Protein AF-0000000075917212 (afdb_homodimer)

InterPro domains:
  IPR011705 BTB/Kelch-associated [PF07707] (11-58)

Radius of gyration: 14.95 Å; Cα contacts (8 Å, |Δi|>4): 167; chains: 2; bounding box: 25×57×33 Å

Sequence (136 aa):
MHGVLVENVAMLYAAAIKFEAKDLEEFCFRFAMNHLTAVVQTDAFHKLEESAVKSFITKAAVYGAFKYMHGVLVENVAMLYAAAIKFEAKDLEEFCFRFAMNHLTAVVQTDAFHKLEESAVKSFITKAAVYGAFKY

Secondary structure (DSSP, 8-state):
-----TTTHHHHHHHHHHTT-HHHHHHHHHHHHHTHHHHTTSHHHHHS-HHHHHHHHHHHHHTT-B--/-----TTTHHHHHHHHHHTT-HHHHHHHHHHHHHTHHHHTTSHHHHHS-HHHHHHHHHHHHHTT-B--

Structure (mmCIF, N/CA/C/O backbone):
dat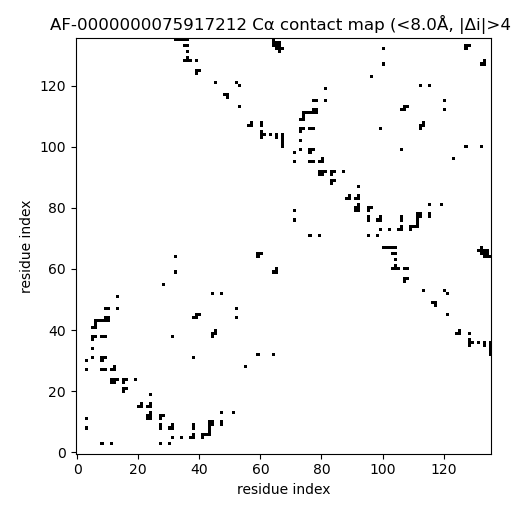a_AF-0000000075917212-model_v1
#
loop_
_entity.id
_entity.type
_entity.pdbx_description
1 polymer 'BACK domain-containing protein'
#
loop_
_atom_site.group_PDB
_atom_site.id
_atom_site.type_symbol
_atom_site.label_atom_id
_atom_site.label_alt_id
_atom_site.label_comp_id
_atom_site.label_asym_id
_atom_site.label_entity_id
_atom_site.label_seq_id
_atom_site.pdbx_PDB_ins_code
_atom_site.Cartn_x
_atom_site.Cartn_y
_atom_site.Cartn_z
_atom_site.occupancy
_atom_site.B_iso_or_equiv
_atom_site.auth_seq_id
_atom_site.auth_comp_id
_atom_site.auth_asym_id
_atom_site.auth_atom_id
_atom_site.pdbx_PDB_model_num
ATOM 1 N N . MET A 1 1 ? 2.199 -29.297 -3.668 1 43.81 1 MET A N 1
ATOM 2 C CA . MET A 1 1 ? 1.724 -28.375 -4.691 1 43.81 1 MET A CA 1
ATOM 3 C C . MET A 1 1 ? 1.429 -27 -4.094 1 43.81 1 MET A C 1
ATOM 5 O O . MET A 1 1 ? 0.483 -26.844 -3.316 1 43.81 1 MET A O 1
ATOM 9 N N . HIS A 1 2 ? 2.406 -26.359 -3.385 1 65.06 2 HIS A N 1
ATOM 10 C CA . HIS A 1 2 ? 2.141 -25.344 -2.369 1 65.06 2 HIS A CA 1
ATOM 11 C C . HIS A 1 2 ? 1.408 -24.141 -2.965 1 65.06 2 HIS A C 1
ATOM 13 O O . HIS A 1 2 ? 1.982 -23.391 -3.75 1 65.06 2 HIS A O 1
ATOM 19 N N . GLY A 1 3 ? 0.053 -24.281 -3.178 1 89.31 3 GLY A N 1
ATOM 20 C CA . GLY A 1 3 ? -0.858 -23.344 -3.818 1 89.31 3 GLY A CA 1
ATOM 21 C C . GLY A 1 3 ? -0.724 -21.922 -3.295 1 89.31 3 GLY A C 1
ATOM 22 O O . GLY A 1 3 ? 0.097 -21.656 -2.416 1 89.31 3 GLY A O 1
ATOM 23 N N . VAL A 1 4 ? -1.177 -21.062 -4.062 1 95.31 4 VAL A N 1
ATOM 24 C CA . VAL A 1 4 ? -1.228 -19.656 -3.701 1 95.31 4 VAL A CA 1
ATOM 25 C C . VAL A 1 4 ? -2.162 -19.453 -2.51 1 95.31 4 VAL A C 1
ATOM 27 O O . VAL A 1 4 ? -3.307 -19.922 -2.527 1 95.31 4 VAL A O 1
ATOM 30 N N . LEU A 1 5 ? -1.63 -18.953 -1.362 1 97.12 5 LEU A N 1
ATOM 31 C CA . LEU A 1 5 ? -2.375 -18.625 -0.149 1 97.12 5 LEU A CA 1
ATOM 32 C C . LEU A 1 5 ? -2.072 -17.203 0.319 1 97.12 5 LEU A C 1
ATOM 34 O O . LEU A 1 5 ? -1.09 -16.609 -0.117 1 97.12 5 LEU A O 1
ATOM 38 N N . VAL A 1 6 ? -2.93 -16.734 1.212 1 97.69 6 VAL A N 1
ATOM 39 C CA . VAL A 1 6 ? -2.791 -15.398 1.767 1 97.69 6 VAL A CA 1
ATOM 40 C C . VAL A 1 6 ? -1.384 -15.211 2.332 1 97.69 6 VAL A C 1
ATOM 42 O O . VAL A 1 6 ? -0.748 -14.18 2.113 1 97.69 6 VAL A O 1
ATOM 45 N N . GLU A 1 7 ? -0.797 -16.234 2.961 1 97.62 7 GLU A N 1
ATOM 46 C CA . GLU A 1 7 ? 0.453 -16.125 3.705 1 97.62 7 GLU A CA 1
ATOM 47 C C . GLU A 1 7 ? 1.656 -16.125 2.768 1 97.62 7 GLU A C 1
ATOM 49 O O . GLU A 1 7 ? 2.734 -15.648 3.135 1 97.62 7 GLU A O 1
ATOM 54 N N . ASN A 1 8 ? 1.478 -16.672 1.549 1 97.75 8 ASN A N 1
ATOM 55 C CA . ASN A 1 8 ? 2.674 -16.781 0.719 1 97.75 8 ASN A CA 1
ATOM 56 C C . ASN A 1 8 ? 2.52 -16.016 -0.59 1 97.75 8 ASN A C 1
ATOM 58 O O . ASN A 1 8 ? 3.48 -15.859 -1.347 1 97.75 8 ASN A O 1
ATOM 62 N N . VAL A 1 9 ? 1.408 -15.414 -0.859 1 98.44 9 VAL A N 1
ATOM 63 C CA . VAL A 1 9 ? 1.128 -14.828 -2.166 1 98.44 9 VAL A CA 1
ATOM 64 C C . VAL A 1 9 ? 2.068 -13.648 -2.418 1 98.44 9 VAL A C 1
ATOM 66 O O . VAL A 1 9 ? 2.5 -13.422 -3.551 1 98.44 9 VAL A O 1
ATOM 69 N N . ALA A 1 10 ? 2.416 -12.867 -1.417 1 97.81 10 ALA A N 1
ATOM 70 C CA . ALA A 1 10 ? 3.32 -11.734 -1.604 1 97.81 10 ALA A CA 1
ATOM 71 C C . ALA A 1 10 ? 4.695 -12.203 -2.074 1 97.81 10 ALA A C 1
ATOM 73 O O . ALA A 1 10 ? 5.309 -11.578 -2.938 1 97.81 10 ALA A O 1
ATOM 74 N N . MET A 1 11 ? 5.156 -13.328 -1.439 1 97.19 11 MET A N 1
ATOM 75 C CA . MET A 1 11 ? 6.441 -13.891 -1.853 1 97.19 11 MET A CA 1
ATOM 76 C C . MET A 1 11 ? 6.379 -14.383 -3.295 1 97.19 11 MET A C 1
ATOM 78 O O . MET A 1 11 ? 7.309 -14.164 -4.07 1 97.19 11 MET A O 1
ATOM 82 N N . LEU A 1 12 ? 5.348 -15.023 -3.635 1 97.88 12 LEU A N 1
ATOM 83 C CA . LEU A 1 12 ? 5.18 -15.523 -4.996 1 97.88 12 LEU A CA 1
ATOM 84 C C . LEU A 1 12 ? 5.078 -14.367 -5.988 1 97.88 12 LEU A C 1
ATOM 86 O O . LEU A 1 12 ? 5.629 -14.445 -7.09 1 97.88 12 LEU A O 1
ATOM 90 N N . TYR A 1 13 ? 4.422 -13.312 -5.629 1 97.94 13 TYR A N 1
ATOM 91 C CA . TYR A 1 13 ? 4.324 -12.117 -6.453 1 97.94 13 TYR A CA 1
ATOM 92 C C . TYR A 1 13 ? 5.707 -11.531 -6.734 1 97.94 13 TYR A C 1
ATOM 94 O O . TYR A 1 13 ? 6.039 -11.227 -7.883 1 97.94 13 TYR A O 1
ATOM 102 N N . ALA A 1 14 ? 6.52 -11.406 -5.66 1 97 14 ALA A N 1
ATOM 103 C CA . ALA A 1 14 ? 7.867 -10.867 -5.805 1 97 14 ALA A CA 1
ATOM 104 C C . ALA A 1 14 ? 8.719 -11.75 -6.711 1 97 14 ALA A C 1
ATOM 106 O O . ALA A 1 14 ? 9.469 -11.25 -7.551 1 97 14 ALA A O 1
ATOM 107 N N . ALA A 1 15 ? 8.617 -13.062 -6.527 1 96.94 15 ALA A N 1
ATOM 108 C CA . ALA A 1 15 ? 9.352 -14 -7.375 1 96.94 15 ALA A CA 1
ATOM 109 C C . ALA A 1 15 ? 8.922 -13.875 -8.836 1 96.94 15 ALA A C 1
ATOM 111 O O . ALA A 1 15 ? 9.766 -13.891 -9.734 1 96.94 15 ALA A O 1
ATOM 112 N N . ALA A 1 16 ? 7.645 -13.773 -9.039 1 97.69 16 ALA A N 1
ATOM 113 C CA . ALA A 1 16 ? 7.117 -13.641 -10.398 1 97.69 16 ALA A CA 1
ATOM 114 C C . ALA A 1 16 ? 7.656 -12.383 -11.07 1 97.69 16 ALA A C 1
ATOM 116 O O . ALA A 1 16 ? 7.984 -12.406 -12.258 1 97.69 16 ALA A O 1
ATOM 117 N N . ILE A 1 17 ? 7.738 -11.234 -10.352 1 96.75 17 ILE A N 1
ATOM 118 C CA . ILE A 1 17 ? 8.312 -10 -10.867 1 96.75 17 ILE A CA 1
ATOM 119 C C . ILE A 1 17 ? 9.789 -10.211 -11.188 1 96.75 17 ILE A C 1
ATOM 121 O O . ILE A 1 17 ? 10.25 -9.875 -12.289 1 96.75 17 ILE A O 1
ATOM 125 N N . LYS A 1 18 ? 10.523 -10.773 -10.297 1 95.5 18 LYS A N 1
ATOM 126 C CA . LYS A 1 18 ? 11.969 -10.969 -10.414 1 95.5 18 LYS A CA 1
ATOM 127 C C . LYS A 1 18 ? 12.305 -11.828 -11.633 1 95.5 18 LYS A C 1
ATOM 129 O O . LYS A 1 18 ? 13.289 -11.555 -12.336 1 95.5 18 LYS A O 1
ATOM 134 N N . PHE A 1 19 ? 11.469 -12.82 -11.891 1 96.62 19 PHE A N 1
ATOM 135 C CA . PHE A 1 19 ? 11.766 -13.773 -12.953 1 96.62 19 PHE A CA 1
ATOM 136 C C . PHE A 1 19 ? 10.922 -13.484 -14.188 1 96.62 19 PHE A C 1
ATOM 138 O O . PHE A 1 19 ? 10.883 -14.289 -15.117 1 96.62 19 PHE A O 1
ATOM 145 N N . GLU A 1 20 ? 10.25 -12.352 -14.219 1 96.75 20 GLU A N 1
ATOM 146 C CA . GLU A 1 20 ? 9.445 -11.891 -15.344 1 96.75 20 GLU A CA 1
ATOM 147 C C . GLU A 1 20 ? 8.445 -12.961 -15.781 1 96.75 20 GLU A C 1
ATOM 149 O O . GLU A 1 20 ? 8.297 -13.227 -16.984 1 96.75 20 GLU A O 1
ATOM 154 N N . ALA A 1 21 ? 7.996 -13.773 -14.844 1 96.88 21 ALA A N 1
ATOM 155 C CA . ALA A 1 21 ? 6.895 -14.695 -15.094 1 96.88 21 ALA A CA 1
ATOM 156 C C . ALA A 1 21 ? 5.555 -13.969 -15.078 1 96.88 21 ALA A C 1
ATOM 158 O O . ALA A 1 21 ? 4.891 -13.891 -14.039 1 96.88 21 ALA A O 1
ATOM 159 N N . LYS A 1 22 ? 5.102 -13.508 -16.156 1 97.19 22 LYS A N 1
ATOM 160 C CA . LYS A 1 22 ? 3.969 -12.594 -16.266 1 97.19 22 LYS A CA 1
ATOM 161 C C . LYS A 1 22 ? 2.672 -13.266 -15.828 1 97.19 22 LYS A C 1
ATOM 163 O O . LYS A 1 22 ? 1.863 -12.672 -15.117 1 97.19 22 LYS A O 1
ATOM 168 N N . ASP A 1 23 ? 2.438 -14.484 -16.25 1 97.56 23 ASP A N 1
ATOM 169 C CA . ASP A 1 23 ? 1.211 -15.188 -15.883 1 97.56 23 ASP A CA 1
ATOM 170 C C . ASP A 1 23 ? 1.112 -15.367 -14.367 1 97.56 23 ASP A C 1
ATOM 172 O O . ASP A 1 23 ? 0.045 -15.172 -13.781 1 97.56 23 ASP A O 1
ATOM 176 N N . LEU A 1 24 ? 2.176 -15.68 -13.836 1 97.12 24 LEU A N 1
ATOM 177 C CA . LEU A 1 24 ? 2.193 -15.867 -12.391 1 97.12 24 LEU A CA 1
ATOM 178 C C . LEU A 1 24 ? 2.021 -14.539 -11.672 1 97.12 24 LEU A C 1
ATOM 180 O O . LEU A 1 24 ? 1.321 -14.461 -10.656 1 97.12 24 LEU A O 1
ATOM 184 N N . GLU A 1 25 ? 2.732 -13.508 -12.102 1 97.88 25 GLU A N 1
ATOM 185 C CA . GLU A 1 25 ? 2.574 -12.172 -11.539 1 97.88 25 GLU A CA 1
ATOM 186 C C . GLU A 1 25 ? 1.106 -11.75 -11.508 1 97.88 25 GLU A C 1
ATOM 188 O O . GLU A 1 25 ? 0.604 -11.305 -10.477 1 97.88 25 GLU A O 1
ATOM 193 N N . GLU A 1 26 ? 0.44 -11.922 -12.625 1 97.56 26 GLU A N 1
ATOM 194 C CA . GLU A 1 26 ? -0.965 -11.531 -12.719 1 97.56 26 GLU A CA 1
ATOM 195 C C . GLU A 1 26 ? -1.837 -12.391 -11.812 1 97.56 26 GLU A C 1
ATOM 197 O O . GLU A 1 26 ? -2.754 -11.891 -11.164 1 97.56 26 GLU A O 1
ATOM 202 N N . PHE A 1 27 ? -1.648 -13.648 -11.859 1 97.62 27 PHE A N 1
ATOM 203 C CA . PHE A 1 27 ? -2.4 -14.562 -11.008 1 97.62 27 PHE A CA 1
ATOM 204 C C . PHE A 1 27 ? -2.264 -14.18 -9.547 1 97.62 27 PHE A C 1
ATOM 206 O O . PHE A 1 27 ? -3.262 -14.047 -8.836 1 97.62 27 PHE A O 1
ATOM 213 N N . CYS A 1 28 ? -1.075 -13.961 -9.047 1 97.94 28 CYS A N 1
ATOM 214 C CA . CYS A 1 28 ? -0.826 -13.602 -7.656 1 97.94 28 CYS A CA 1
ATOM 215 C C . CYS A 1 28 ? -1.402 -12.227 -7.336 1 97.94 28 CYS A C 1
ATOM 217 O O . CYS A 1 28 ? -1.942 -12.016 -6.25 1 97.94 28 CYS A O 1
ATOM 219 N N . PHE A 1 29 ? -1.253 -11.281 -8.297 1 97.81 29 PHE A N 1
ATOM 220 C CA . PHE A 1 29 ? -1.815 -9.953 -8.094 1 97.81 29 PHE A CA 1
ATOM 221 C C . PHE A 1 29 ? -3.322 -10.031 -7.871 1 97.81 29 PHE A C 1
ATOM 223 O O . PHE A 1 29 ? -3.844 -9.461 -6.91 1 97.81 29 PHE A O 1
ATOM 230 N N . ARG A 1 30 ? -4.027 -10.812 -8.68 1 96.62 30 ARG A N 1
ATOM 231 C CA . ARG A 1 30 ? -5.477 -10.922 -8.57 1 96.62 30 ARG A CA 1
ATOM 232 C C . ARG A 1 30 ? -5.879 -11.602 -7.262 1 96.62 30 ARG A C 1
ATOM 234 O O . ARG A 1 30 ? -6.836 -11.18 -6.609 1 96.62 30 ARG A O 1
ATOM 241 N N . PHE A 1 31 ? -5.195 -12.625 -7.012 1 97.69 31 PHE A N 1
ATOM 242 C CA . PHE A 1 31 ? -5.477 -13.281 -5.738 1 97.69 31 PHE A CA 1
ATOM 243 C C . PHE A 1 31 ? -5.301 -12.312 -4.578 1 97.69 31 PHE A C 1
ATOM 245 O O . PHE A 1 31 ? -6.156 -12.234 -3.691 1 97.69 31 PHE A O 1
ATOM 252 N N . ALA A 1 32 ? -4.199 -11.578 -4.562 1 97.62 32 ALA A N 1
ATOM 253 C CA . ALA A 1 32 ? -3.922 -10.633 -3.49 1 97.62 32 ALA A CA 1
ATOM 254 C C . ALA A 1 32 ? -5.004 -9.555 -3.416 1 97.62 32 ALA A C 1
ATOM 256 O O . ALA A 1 32 ? -5.434 -9.172 -2.324 1 97.62 32 ALA A O 1
ATOM 257 N N . MET A 1 33 ? -5.453 -9.141 -4.555 1 96.56 33 MET A N 1
ATOM 258 C CA . MET A 1 33 ? -6.492 -8.117 -4.613 1 96.56 33 MET A CA 1
ATOM 259 C C . MET A 1 33 ? -7.766 -8.594 -3.924 1 96.56 33 MET A C 1
ATOM 261 O O . MET A 1 33 ? -8.445 -7.809 -3.264 1 96.56 33 MET A O 1
ATOM 265 N N . ASN A 1 34 ? -8.008 -9.82 -4.051 1 95.75 34 ASN A N 1
ATOM 266 C CA . ASN A 1 34 ? -9.227 -10.391 -3.484 1 95.75 34 ASN A CA 1
ATOM 267 C C . ASN A 1 34 ? -9.117 -10.547 -1.97 1 95.75 34 ASN A C 1
ATOM 269 O O . ASN A 1 34 ? -10.133 -10.656 -1.279 1 95.75 34 ASN A O 1
ATOM 273 N N . HIS A 1 35 ? -8.016 -10.555 -1.467 1 95.88 35 HIS A N 1
ATOM 274 C CA . HIS A 1 35 ? -7.773 -10.734 -0.041 1 95.88 35 HIS A CA 1
ATOM 275 C C . HIS A 1 35 ? -6.836 -9.648 0.496 1 95.88 35 HIS A C 1
ATOM 277 O O . HIS A 1 35 ? -6.035 -9.914 1.396 1 95.88 35 HIS A O 1
ATOM 283 N N . LEU A 1 36 ? -6.816 -8.5 -0.035 1 96.12 36 LEU A N 1
ATOM 284 C CA . LEU A 1 36 ? -5.801 -7.469 0.143 1 96.12 36 LEU A CA 1
ATOM 285 C C . LEU A 1 36 ? -5.66 -7.094 1.614 1 96.12 36 LEU A C 1
ATOM 287 O O . LEU A 1 36 ? -4.547 -6.93 2.113 1 96.12 36 LEU A O 1
ATOM 291 N N . THR A 1 37 ? -6.797 -6.984 2.363 1 96.06 37 THR A N 1
ATOM 292 C CA . THR A 1 37 ? -6.766 -6.629 3.779 1 96.06 37 THR A CA 1
ATOM 293 C C . THR A 1 37 ? -5.902 -7.613 4.562 1 96.06 37 THR A C 1
ATOM 295 O O . THR A 1 37 ? -5.09 -7.203 5.395 1 96.06 37 THR A O 1
ATOM 298 N N . ALA A 1 38 ? -6.055 -8.875 4.293 1 96.94 38 ALA A N 1
ATOM 299 C CA . ALA A 1 38 ? -5.297 -9.906 4.996 1 96.94 38 ALA A CA 1
ATOM 300 C C . ALA A 1 38 ? -3.861 -9.977 4.488 1 96.94 38 ALA A C 1
ATOM 302 O O . ALA A 1 38 ? -2.924 -10.125 5.277 1 96.94 38 ALA A O 1
ATOM 303 N N . VAL A 1 39 ? -3.641 -9.859 3.223 1 97.62 39 VAL A N 1
ATOM 304 C CA . VAL A 1 39 ? -2.338 -10.039 2.59 1 97.62 39 VAL A CA 1
ATOM 305 C C . VAL A 1 39 ? -1.364 -8.977 3.092 1 97.62 39 VAL A C 1
ATOM 307 O O . VAL A 1 39 ? -0.205 -9.273 3.387 1 97.62 39 VAL A O 1
ATOM 310 N N . VAL A 1 40 ? -1.804 -7.695 3.246 1 97.38 40 VAL A N 1
ATOM 311 C CA . VAL A 1 40 ? -0.878 -6.617 3.584 1 97.38 40 VAL A CA 1
ATOM 312 C C . VAL A 1 40 ? -0.454 -6.738 5.047 1 97.38 40 VAL A C 1
ATOM 314 O O . VAL A 1 40 ? 0.474 -6.059 5.488 1 97.38 40 VAL A O 1
ATOM 317 N N . GLN A 1 41 ? -1.054 -7.684 5.789 1 96.38 41 GLN A N 1
ATOM 318 C CA . GLN A 1 41 ? -0.697 -7.879 7.191 1 96.38 41 GLN A CA 1
ATOM 319 C C . GLN A 1 41 ? 0.267 -9.047 7.355 1 96.38 41 GLN A C 1
ATOM 321 O O . GLN A 1 41 ? 0.754 -9.305 8.461 1 96.38 41 GLN A O 1
ATOM 326 N N . THR A 1 42 ? 0.539 -9.734 6.316 1 97.56 42 THR A N 1
ATOM 327 C CA . THR A 1 42 ? 1.397 -10.914 6.398 1 97.56 42 THR A CA 1
ATOM 328 C C . 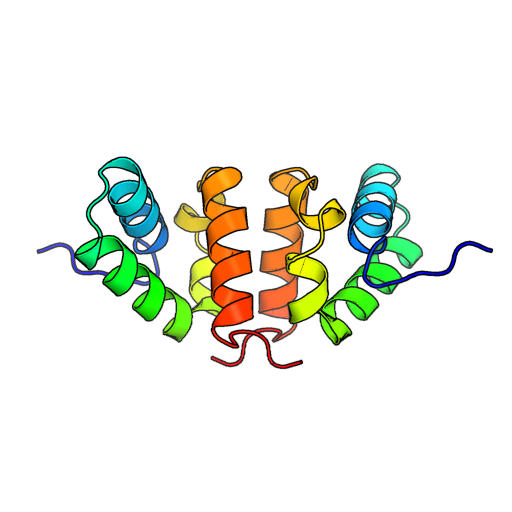THR A 1 42 ? 2.865 -10.508 6.492 1 97.56 42 THR A C 1
ATOM 330 O O . THR A 1 42 ? 3.246 -9.422 6.039 1 97.56 42 THR A O 1
ATOM 333 N N . ASP A 1 43 ? 3.686 -11.375 7.102 1 97.06 43 ASP A N 1
ATOM 334 C CA . ASP A 1 43 ? 5.133 -11.188 7.121 1 97.06 43 ASP A CA 1
ATOM 335 C C . ASP A 1 43 ? 5.699 -11.125 5.703 1 97.06 43 ASP A C 1
ATOM 337 O O . ASP A 1 43 ? 6.605 -10.336 5.426 1 97.06 43 ASP A O 1
ATOM 341 N N . ALA A 1 44 ? 5.18 -11.945 4.828 1 96.75 44 ALA A N 1
ATOM 342 C CA . ALA A 1 44 ? 5.656 -12 3.447 1 96.75 44 ALA A CA 1
ATOM 343 C C . ALA A 1 44 ? 5.52 -10.633 2.771 1 96.75 44 ALA A C 1
ATOM 345 O O . ALA A 1 44 ? 6.445 -10.18 2.094 1 96.75 44 ALA A O 1
ATOM 346 N N . PHE A 1 45 ? 4.395 -9.914 3.008 1 97.31 45 PHE A N 1
ATOM 347 C CA . PHE A 1 45 ? 4.207 -8.594 2.424 1 97.31 45 PHE A CA 1
ATOM 348 C C . PHE A 1 45 ? 5.191 -7.59 3.023 1 97.31 45 PHE A C 1
ATOM 350 O O . PHE A 1 45 ? 5.754 -6.762 2.307 1 97.31 45 PHE A O 1
ATOM 357 N N . HIS A 1 46 ? 5.422 -7.742 4.301 1 96.06 46 HIS A N 1
ATOM 358 C CA . HIS A 1 46 ? 6.312 -6.812 4.98 1 96.06 46 HIS A CA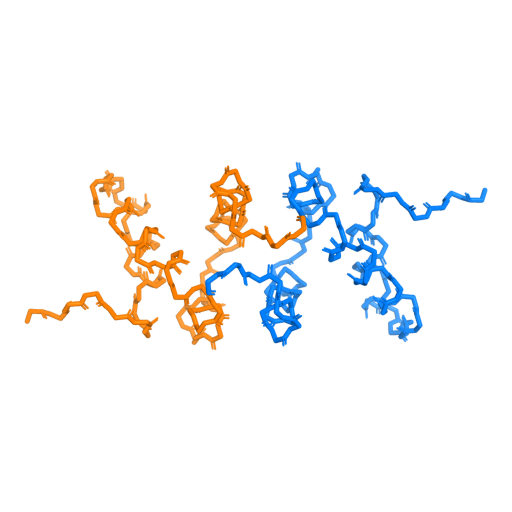 1
ATOM 359 C C . HIS A 1 46 ? 7.762 -7.016 4.551 1 96.06 46 HIS A C 1
ATOM 361 O O . HIS A 1 46 ? 8.594 -6.121 4.707 1 96.06 46 HIS A O 1
ATOM 367 N N . LYS A 1 47 ? 8 -8.148 3.922 1 96.25 47 LYS A N 1
ATOM 368 C CA . LYS A 1 47 ? 9.359 -8.469 3.486 1 96.25 47 LYS A CA 1
ATOM 369 C C . LYS A 1 47 ? 9.586 -8.055 2.037 1 96.25 47 LYS A C 1
ATOM 371 O O . LYS A 1 47 ? 10.719 -8.039 1.557 1 96.25 47 LYS A O 1
ATOM 376 N N . LEU A 1 48 ? 8.492 -7.648 1.378 1 96.69 48 LEU A N 1
ATOM 377 C CA . LEU A 1 48 ? 8.656 -7.18 0.006 1 96.69 48 LEU A CA 1
ATOM 378 C C . LEU A 1 48 ? 9.555 -5.949 -0.046 1 96.69 48 LEU A C 1
ATOM 380 O O . LEU A 1 48 ? 9.516 -5.105 0.85 1 96.69 48 LEU A O 1
ATOM 384 N N . GLU A 1 49 ? 10.328 -5.914 -1.116 1 94.44 49 GLU A N 1
ATOM 385 C CA . GLU A 1 49 ? 11.148 -4.73 -1.348 1 94.44 49 GLU A CA 1
ATOM 386 C C . GLU A 1 49 ? 10.281 -3.51 -1.644 1 94.44 49 GLU A C 1
ATOM 388 O O . GLU A 1 49 ? 9.148 -3.643 -2.123 1 94.44 49 GLU A O 1
ATOM 393 N N . GLU A 1 50 ? 10.883 -2.418 -1.399 1 92.88 50 GLU A N 1
ATOM 394 C CA . GLU A 1 50 ? 10.195 -1.142 -1.556 1 92.88 50 GLU A CA 1
ATOM 395 C C . GLU A 1 50 ? 9.609 -0.998 -2.959 1 92.88 50 GLU A C 1
ATOM 397 O O . GLU A 1 50 ? 8.461 -0.592 -3.119 1 92.88 50 GLU A O 1
ATOM 402 N N . SER A 1 51 ? 10.422 -1.288 -3.949 1 93.62 51 SER A N 1
ATOM 403 C CA . SER A 1 51 ? 9.969 -1.118 -5.328 1 93.62 51 SER A CA 1
ATOM 404 C C . SER A 1 51 ? 8.758 -1.997 -5.625 1 93.62 51 SER A C 1
ATOM 406 O O . SER A 1 51 ? 7.836 -1.575 -6.328 1 93.62 51 SER A O 1
ATOM 408 N N . ALA A 1 52 ? 8.773 -3.227 -5.145 1 94.81 52 ALA A N 1
ATOM 409 C CA . ALA A 1 52 ? 7.656 -4.141 -5.363 1 94.81 52 ALA A CA 1
ATOM 410 C C . ALA A 1 52 ? 6.398 -3.652 -4.648 1 94.81 52 ALA A C 1
ATOM 412 O O . ALA A 1 52 ? 5.305 -3.695 -5.211 1 94.81 52 ALA A O 1
ATOM 413 N N . VAL A 1 53 ? 6.543 -3.162 -3.441 1 95.81 53 VA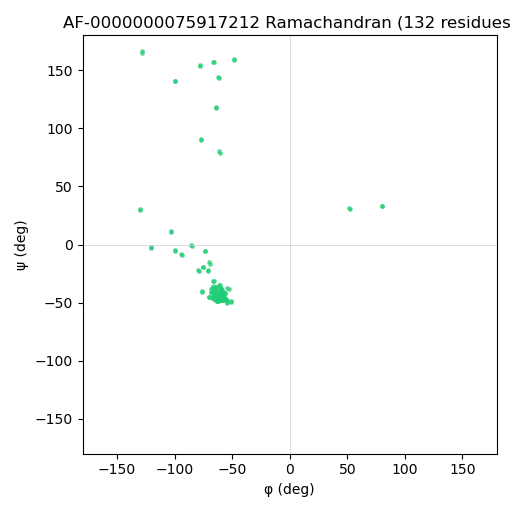L A N 1
ATOM 414 C CA . VAL A 1 53 ? 5.414 -2.66 -2.664 1 95.81 53 VAL A CA 1
ATOM 415 C C . VAL A 1 53 ? 4.785 -1.464 -3.379 1 95.81 53 VAL A C 1
ATOM 417 O O . VAL A 1 53 ? 3.568 -1.413 -3.564 1 95.81 53 VAL A O 1
ATOM 420 N N . LYS A 1 54 ? 5.586 -0.54 -3.781 1 94.94 54 LYS A N 1
ATOM 421 C CA . LYS A 1 54 ? 5.082 0.671 -4.422 1 94.94 54 LYS A CA 1
ATOM 422 C C . LYS A 1 54 ? 4.379 0.346 -5.738 1 94.94 54 LYS A C 1
ATOM 424 O O . LYS A 1 54 ? 3.305 0.877 -6.023 1 94.94 54 LYS A O 1
ATOM 429 N N . SER A 1 55 ? 5.047 -0.503 -6.512 1 93.75 55 SER A N 1
ATOM 430 C CA . SER A 1 55 ? 4.43 -0.9 -7.773 1 93.75 55 SER A CA 1
ATOM 431 C C . SER A 1 55 ? 3.094 -1.595 -7.543 1 93.75 55 SER A C 1
ATOM 433 O O . SER A 1 55 ? 2.133 -1.364 -8.281 1 93.75 55 SER A O 1
ATOM 435 N N . PHE A 1 56 ? 3.061 -2.469 -6.594 1 96.44 56 PHE A N 1
ATOM 436 C CA . PHE A 1 56 ? 1.848 -3.213 -6.277 1 96.44 56 PHE A CA 1
ATOM 437 C C . PHE A 1 56 ? 0.713 -2.266 -5.902 1 96.44 56 PHE A C 1
ATOM 439 O O . PHE A 1 56 ? -0.404 -2.398 -6.41 1 96.44 56 PHE A O 1
ATOM 446 N N . ILE A 1 57 ? 0.95 -1.312 -5.035 1 96.25 57 ILE A N 1
ATOM 447 C CA . ILE A 1 57 ? -0.074 -0.411 -4.52 1 96.25 57 ILE A CA 1
ATOM 448 C C . ILE A 1 57 ? -0.563 0.509 -5.637 1 96.25 57 ILE A C 1
ATOM 450 O O . ILE A 1 57 ? -1.755 0.815 -5.719 1 96.25 57 ILE A O 1
ATOM 454 N N . THR A 1 58 ? 0.38 0.973 -6.43 1 95.19 58 THR A N 1
ATOM 455 C CA . THR A 1 58 ? -0.006 1.804 -7.562 1 95.19 58 THR A CA 1
ATOM 456 C C . THR A 1 58 ? -0.941 1.042 -8.5 1 95.19 58 THR A C 1
ATOM 458 O O . THR A 1 58 ? -1.965 1.576 -8.93 1 95.19 58 THR A O 1
ATOM 461 N N . LYS A 1 59 ? -0.58 -0.185 -8.797 1 95.69 59 LYS A N 1
ATOM 462 C CA . LYS A 1 59 ? -1.431 -1.028 -9.633 1 95.69 59 LYS A CA 1
ATOM 463 C C . LYS A 1 59 ? -2.781 -1.274 -8.969 1 95.69 59 LYS A C 1
ATOM 465 O O . LYS A 1 59 ? -3.82 -1.257 -9.633 1 95.69 59 LYS A O 1
ATOM 470 N N . ALA A 1 60 ? -2.752 -1.56 -7.719 1 96.69 60 ALA A N 1
ATOM 471 C CA . ALA A 1 60 ? -3.984 -1.771 -6.965 1 96.69 60 ALA A CA 1
ATOM 472 C C . ALA A 1 60 ? -4.906 -0.56 -7.066 1 96.69 60 ALA A C 1
ATOM 474 O O . ALA A 1 60 ? -6.121 -0.706 -7.219 1 96.69 60 ALA A O 1
ATOM 475 N N . ALA A 1 61 ? -4.324 0.631 -6.969 1 94.62 61 ALA A N 1
ATOM 476 C CA . ALA A 1 61 ? -5.109 1.855 -7.094 1 94.62 61 ALA A CA 1
ATOM 477 C C . ALA A 1 61 ? -5.812 1.921 -8.445 1 94.62 61 ALA A C 1
ATOM 479 O O . ALA A 1 61 ? -7.008 2.219 -8.523 1 94.62 61 ALA A O 1
ATOM 480 N N . VAL A 1 62 ? -5.121 1.599 -9.477 1 93.81 62 VAL A N 1
ATOM 481 C CA . VAL A 1 62 ? -5.633 1.635 -10.844 1 93.81 62 VAL A CA 1
ATOM 482 C C . VAL A 1 62 ? -6.73 0.586 -11.016 1 93.81 62 VAL A C 1
ATOM 484 O O . VAL A 1 62 ? -7.715 0.817 -11.719 1 93.81 62 VAL A O 1
ATOM 487 N N . TYR A 1 63 ? -6.625 -0.49 -10.297 1 93.38 63 TYR A N 1
ATOM 488 C CA . TYR A 1 63 ? -7.582 -1.588 -10.375 1 93.38 63 TYR A CA 1
ATOM 489 C C . TYR A 1 63 ? -8.773 -1.341 -9.461 1 93.38 63 TYR A C 1
ATOM 491 O O . TYR A 1 63 ? -9.664 -2.188 -9.344 1 93.38 63 TYR A O 1
ATOM 499 N N . GLY A 1 64 ? -8.789 -0.205 -8.727 1 93.31 64 GLY A N 1
ATOM 500 C CA . GLY A 1 64 ? -9.938 0.155 -7.91 1 93.31 64 GLY A CA 1
ATOM 501 C C . GLY A 1 64 ? -9.977 -0.578 -6.582 1 93.31 64 GLY A C 1
ATOM 502 O O . GLY A 1 64 ? -11.055 -0.944 -6.105 1 93.31 64 GLY A O 1
ATOM 503 N N . ALA A 1 65 ? -8.883 -0.822 -6.09 1 94.12 65 ALA A N 1
ATOM 504 C CA . ALA A 1 65 ? -8.812 -1.591 -4.848 1 94.12 65 ALA A CA 1
ATOM 505 C C . ALA A 1 65 ? -9.32 -0.772 -3.666 1 94.12 65 ALA A C 1
ATOM 507 O O . ALA A 1 65 ? -9.734 -1.333 -2.646 1 94.12 65 ALA A O 1
ATOM 508 N N . PHE A 1 66 ? -9.32 0.52 -3.758 1 94.12 66 PHE A N 1
ATOM 509 C CA . PHE A 1 66 ? -9.586 1.368 -2.604 1 94.12 66 PHE A CA 1
ATOM 510 C C . PHE A 1 66 ? -11.023 1.862 -2.615 1 94.12 66 PHE A C 1
ATOM 512 O O . PHE A 1 66 ? -11.594 2.102 -3.68 1 94.12 66 PHE A O 1
ATOM 519 N N . LYS A 1 67 ? -11.766 1.958 -1.428 1 89.88 67 LYS A N 1
ATOM 520 C CA . LYS A 1 67 ? -13.18 2.293 -1.271 1 89.88 67 LYS A CA 1
ATOM 521 C C . LYS A 1 67 ? -13.453 3.721 -1.734 1 89.88 67 LYS A C 1
ATOM 523 O O . LYS A 1 67 ? -14.578 4.043 -2.123 1 89.88 67 LYS A O 1
ATOM 528 N N . TYR A 1 68 ? -12.438 4.566 -1.438 1 70.81 68 TYR A N 1
ATOM 529 C CA . TYR A 1 68 ? -12.68 5.965 -1.786 1 70.81 68 TYR A CA 1
ATOM 530 C C . TYR A 1 68 ? -11.758 6.41 -2.918 1 70.81 68 TYR A C 1
ATOM 532 O O . TYR A 1 68 ? -10.672 5.855 -3.1 1 70.81 68 TYR A O 1
ATOM 540 N N . MET B 1 1 ? 0.427 29.312 3.609 1 44.03 1 MET B N 1
ATOM 541 C CA . MET B 1 1 ? -0.171 28.359 4.539 1 44.03 1 MET B CA 1
ATOM 542 C C . MET B 1 1 ? -0.315 27 3.895 1 44.03 1 MET B C 1
ATOM 544 O O . MET B 1 1 ? -1.127 26.812 2.984 1 44.03 1 MET B O 1
ATOM 548 N N . HIS B 1 2 ? 0.77 26.391 3.363 1 65.5 2 HIS B N 1
ATOM 549 C CA . HIS B 1 2 ? 0.703 25.375 2.318 1 65.5 2 HIS B CA 1
ATOM 550 C C . HIS B 1 2 ? -0.082 24.156 2.789 1 65.5 2 HIS B C 1
ATOM 552 O O . HIS B 1 2 ? 0.358 23.438 3.689 1 65.5 2 HIS B O 1
ATOM 558 N N . GLY B 1 3 ? -1.44 24.25 2.74 1 89.31 3 GLY B N 1
ATOM 559 C CA . GLY B 1 3 ? -2.418 23.281 3.209 1 89.31 3 GLY B CA 1
ATOM 560 C C . GLY B 1 3 ? -2.139 21.859 2.729 1 89.31 3 GLY B C 1
ATOM 561 O O . GLY B 1 3 ? -1.177 21.641 1.993 1 89.31 3 GLY B O 1
ATOM 562 N N . VAL B 1 4 ? -2.668 21 3.4 1 95.38 4 VAL B N 1
ATOM 563 C CA . VAL B 1 4 ? -2.604 19.578 3.047 1 95.38 4 VAL B CA 1
ATOM 564 C C . VAL B 1 4 ? -3.326 19.344 1.723 1 95.38 4 VAL B C 1
ATOM 566 O O . VAL B 1 4 ? -4.477 19.75 1.557 1 95.38 4 VAL B O 1
ATOM 569 N N . LEU B 1 5 ? -2.6 18.875 0.689 1 97.19 5 LEU B N 1
ATOM 570 C CA . LEU B 1 5 ? -3.129 18.516 -0.625 1 97.19 5 LEU B CA 1
ATOM 571 C C . LEU B 1 5 ? -2.695 17.109 -1.031 1 97.19 5 LEU B C 1
ATOM 573 O O . LEU B 1 5 ? -1.777 16.547 -0.435 1 97.19 5 LEU B O 1
ATOM 577 N N . VAL B 1 6 ? -3.359 16.609 -2.068 1 97.75 6 VAL B N 1
ATOM 578 C CA . VAL B 1 6 ? -3.078 15.273 -2.586 1 97.75 6 VAL B CA 1
ATOM 579 C C . VAL B 1 6 ? -1.591 15.148 -2.91 1 97.75 6 VAL B C 1
ATOM 581 O O . VAL B 1 6 ? -0.961 14.141 -2.582 1 97.75 6 VAL B O 1
ATOM 584 N N . GLU B 1 7 ? -0.953 16.188 -3.432 1 97.56 7 GLU B N 1
ATOM 585 C CA . GLU B 1 7 ? 0.406 16.125 -3.961 1 97.56 7 GLU B CA 1
ATOM 586 C C . GLU B 1 7 ? 1.438 16.172 -2.838 1 97.56 7 GLU B C 1
ATOM 588 O O . GLU B 1 7 ? 2.58 15.742 -3.021 1 97.56 7 GLU B O 1
ATOM 593 N N . ASN B 1 8 ? 1.04 16.703 -1.66 1 97.69 8 ASN B N 1
ATOM 594 C CA . ASN B 1 8 ? 2.076 16.859 -0.645 1 97.69 8 ASN B CA 1
ATOM 595 C C . ASN B 1 8 ? 1.737 16.078 0.624 1 97.69 8 ASN B C 1
ATOM 597 O O . ASN B 1 8 ? 2.564 15.977 1.531 1 97.69 8 ASN B O 1
ATOM 601 N N . VAL B 1 9 ? 0.622 15.453 0.704 1 98.44 9 VAL B N 1
ATOM 602 C CA . VAL B 1 9 ? 0.153 14.852 1.948 1 98.44 9 VAL B CA 1
ATOM 603 C C . VAL B 1 9 ? 1.085 13.719 2.355 1 98.44 9 VAL B C 1
ATOM 605 O O . VAL B 1 9 ? 1.331 13.5 3.545 1 98.44 9 VAL B O 1
ATOM 608 N N . ALA B 1 10 ? 1.619 12.945 1.422 1 97.81 10 ALA B N 1
ATOM 609 C CA . ALA B 1 10 ? 2.525 11.852 1.758 1 97.81 10 ALA B CA 1
ATOM 610 C C . ALA B 1 10 ? 3.785 12.367 2.443 1 97.81 10 ALA B C 1
ATOM 612 O O . ALA B 1 10 ? 4.277 11.766 3.396 1 97.81 10 ALA B O 1
ATOM 613 N N . MET B 1 11 ? 4.301 13.508 1.893 1 97.25 11 MET B N 1
ATOM 614 C CA . MET B 1 11 ? 5.473 14.117 2.508 1 97.25 11 MET B CA 1
ATOM 615 C C . MET B 1 11 ? 5.16 14.602 3.92 1 97.25 11 MET B C 1
ATOM 617 O O . MET B 1 11 ? 5.961 14.414 4.836 1 97.25 11 MET B O 1
ATOM 621 N N . LEU B 1 12 ? 4.07 15.203 4.082 1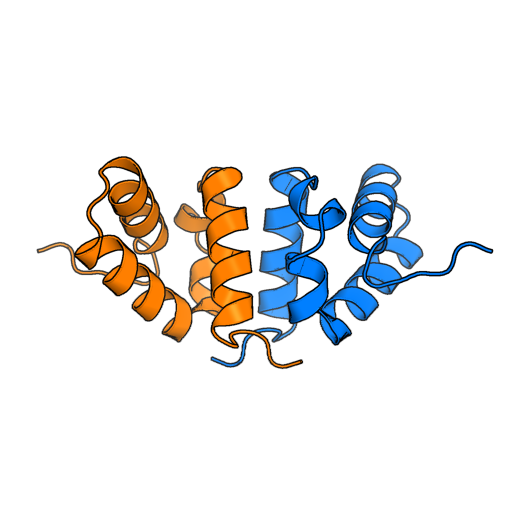 97.88 12 LEU B N 1
ATOM 622 C CA . LEU B 1 12 ? 3.666 15.688 5.398 1 97.88 12 LEU B CA 1
ATOM 623 C C . LEU B 1 12 ? 3.449 14.531 6.363 1 97.88 12 LEU B C 1
ATOM 625 O O . LEU B 1 12 ? 3.807 14.625 7.539 1 97.88 12 LEU B O 1
ATOM 629 N N . TYR B 1 13 ? 2.9 13.453 5.91 1 97.94 13 TYR B N 1
ATOM 630 C CA . TYR B 1 13 ? 2.719 12.25 6.711 1 97.94 13 TYR B CA 1
ATOM 631 C C . TYR B 1 13 ? 4.059 11.719 7.211 1 97.94 13 TYR B C 1
ATOM 633 O O . TYR B 1 13 ? 4.211 11.422 8.398 1 97.94 13 TYR B O 1
ATOM 641 N N . ALA B 1 14 ? 5.031 11.633 6.285 1 97 14 ALA B N 1
ATOM 642 C CA . ALA B 1 14 ? 6.363 11.141 6.648 1 97 14 ALA B CA 1
ATOM 643 C C . ALA B 1 14 ? 7.016 12.055 7.68 1 97 14 ALA B C 1
ATOM 645 O O . ALA B 1 14 ? 7.637 11.578 8.633 1 97 14 ALA B O 1
ATOM 646 N N . ALA B 1 15 ? 6.902 13.359 7.477 1 97 15 ALA B N 1
ATOM 647 C CA . ALA B 1 15 ? 7.445 14.328 8.43 1 97 15 ALA B CA 1
ATOM 648 C C . ALA B 1 15 ? 6.793 14.172 9.797 1 97 15 ALA B C 1
ATOM 650 O O . ALA B 1 15 ? 7.473 14.219 10.828 1 97 15 ALA B O 1
ATOM 651 N N . ALA B 1 16 ? 5.508 14.023 9.797 1 97.75 16 ALA B N 1
ATOM 652 C CA . ALA B 1 16 ? 4.77 13.859 11.047 1 97.75 16 ALA B CA 1
ATOM 653 C C . ALA B 1 16 ? 5.238 12.617 11.797 1 97.75 16 ALA B C 1
ATOM 655 O O . ALA B 1 16 ? 5.367 12.641 13.023 1 97.75 16 ALA B O 1
ATOM 656 N N . ILE B 1 17 ? 5.48 11.477 11.109 1 96.75 17 ILE B N 1
ATOM 657 C CA . ILE B 1 17 ? 6.008 10.258 11.711 1 96.75 17 ILE B CA 1
ATOM 658 C C . ILE B 1 17 ? 7.402 10.523 12.273 1 96.75 17 ILE B C 1
ATOM 660 O O . ILE B 1 17 ? 7.684 10.203 13.43 1 96.75 17 ILE B O 1
ATOM 664 N N . LYS B 1 18 ? 8.25 11.125 11.516 1 95.56 18 LYS B N 1
ATOM 665 C CA . LYS B 1 18 ? 9.648 11.375 11.875 1 95.56 18 LYS B CA 1
ATOM 666 C C . LYS B 1 18 ? 9.75 12.227 13.133 1 95.56 18 LYS B C 1
ATOM 668 O O . LYS B 1 18 ? 10.609 11.992 13.984 1 95.56 18 LYS B O 1
ATOM 673 N N . PHE B 1 19 ? 8.844 13.195 13.242 1 96.75 19 PHE B N 1
ATOM 674 C CA . PHE B 1 19 ? 8.922 14.148 14.336 1 96.75 19 PHE B CA 1
ATOM 675 C C . PHE B 1 19 ? 7.898 13.82 15.414 1 96.75 19 PHE B C 1
ATOM 677 O O . PHE B 1 19 ? 7.668 14.625 16.328 1 96.75 19 PHE B O 1
ATOM 684 N N . GLU B 1 20 ? 7.277 12.664 15.359 1 96.81 20 GLU B N 1
ATOM 685 C CA . GLU B 1 20 ? 6.312 12.164 16.328 1 96.81 20 GLU B CA 1
ATOM 686 C C . GLU B 1 20 ? 5.215 13.195 16.594 1 96.81 20 GLU B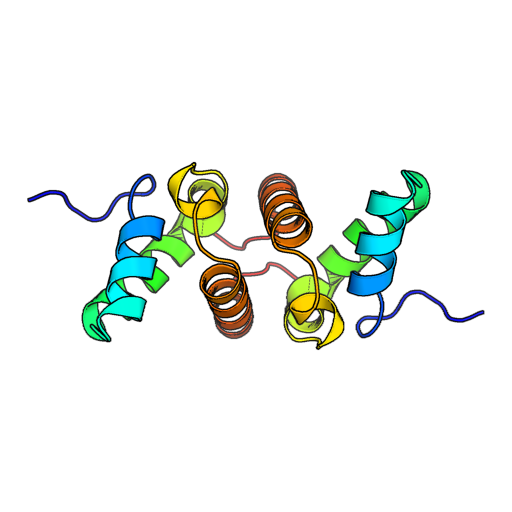 C 1
ATOM 688 O O . GLU B 1 20 ? 4.867 13.453 17.75 1 96.81 20 GLU B O 1
ATOM 693 N N . ALA B 1 21 ? 4.898 13.984 15.594 1 96.88 21 ALA B N 1
ATOM 694 C CA . ALA B 1 21 ? 3.738 14.867 15.648 1 96.88 21 ALA B CA 1
ATOM 695 C C . ALA B 1 21 ? 2.445 14.094 15.422 1 96.88 21 ALA B C 1
ATOM 697 O O . ALA B 1 21 ? 1.966 14 14.289 1 96.88 21 ALA B O 1
ATOM 698 N N . LYS B 1 22 ? 1.843 13.602 16.406 1 97.12 22 LYS B N 1
ATOM 699 C CA . LYS B 1 22 ? 0.743 12.648 16.312 1 97.12 22 LYS B CA 1
ATOM 700 C C . LYS B 1 22 ? -0.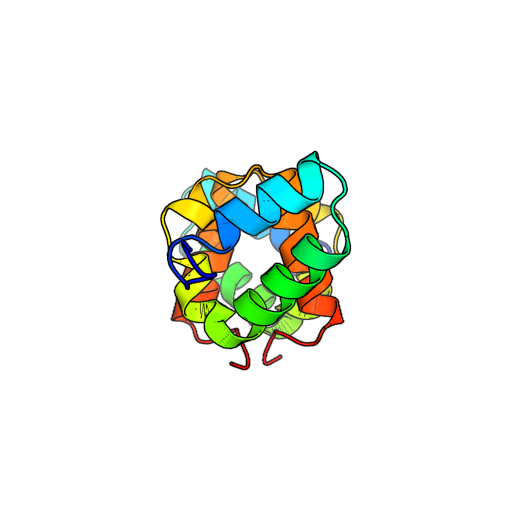489 13.273 15.672 1 97.12 22 LYS B C 1
ATOM 702 O O . LYS B 1 22 ? -1.146 12.656 14.836 1 97.12 22 LYS B O 1
ATOM 707 N N . ASP B 1 23 ? -0.835 14.484 16.047 1 97.62 23 ASP B N 1
ATOM 708 C CA . ASP B 1 23 ? -2.012 15.141 15.484 1 97.62 23 ASP B CA 1
ATOM 709 C C . ASP B 1 23 ? -1.87 15.328 13.977 1 97.62 23 ASP B C 1
ATOM 711 O O . ASP B 1 23 ? -2.82 15.094 13.219 1 97.62 23 ASP B O 1
ATOM 715 N N . LEU B 1 24 ? -0.737 15.68 13.625 1 97.12 24 LEU B N 1
ATOM 716 C CA . LEU B 1 24 ? -0.492 15.883 12.195 1 97.12 24 LEU B CA 1
ATOM 717 C C . LEU B 1 24 ? -0.491 14.547 11.453 1 97.12 24 LEU B C 1
ATOM 719 O O . LEU B 1 24 ? -1.018 14.453 10.344 1 97.12 24 LEU B O 1
ATOM 723 N N . GLU B 1 25 ? 0.171 13.547 11.992 1 97.88 25 GLU B N 1
ATOM 724 C CA . GLU B 1 25 ? 0.159 12.211 11.406 1 97.88 25 GLU B CA 1
ATOM 725 C C . GLU B 1 25 ? -1.267 11.742 11.141 1 97.88 25 GLU B C 1
ATOM 727 O O . GLU B 1 25 ? -1.576 11.281 10.039 1 97.88 25 GLU B O 1
ATOM 732 N N . GLU B 1 26 ? -2.109 11.867 12.148 1 97.62 26 GLU B N 1
ATOM 733 C CA . GLU B 1 26 ? -3.494 11.43 12.016 1 97.62 26 GLU B CA 1
ATOM 734 C C . GLU B 1 26 ? -4.242 12.258 10.977 1 97.62 26 GLU B C 1
ATOM 736 O O . GLU B 1 26 ? -5.02 11.719 10.188 1 97.62 26 GLU B O 1
ATOM 741 N N . PHE B 1 27 ? -4.117 13.523 11.047 1 97.62 27 PHE B N 1
ATOM 742 C CA . PHE B 1 27 ? -4.754 14.414 10.086 1 97.62 27 PHE B CA 1
ATOM 743 C C . PHE B 1 27 ? -4.363 14.031 8.664 1 97.62 27 PHE B C 1
ATOM 745 O O . PHE B 1 27 ? -5.227 13.867 7.797 1 97.62 27 PHE B O 1
ATOM 752 N N . CYS B 1 28 ? -3.1 13.875 8.375 1 98 28 CYS B N 1
ATOM 753 C CA . CYS B 1 28 ? -2.611 13.531 7.043 1 98 28 CYS B CA 1
ATOM 754 C C . CYS B 1 28 ? -3.076 12.141 6.637 1 98 28 CYS B C 1
ATOM 756 O O . CYS B 1 28 ? -3.426 11.906 5.477 1 98 28 CYS B O 1
ATOM 75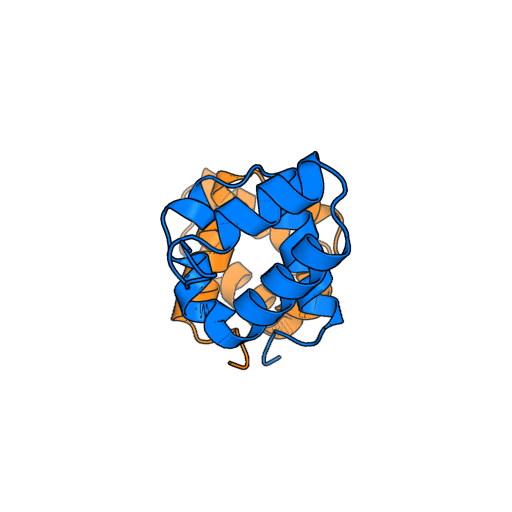8 N N . PHE B 1 29 ? -3.053 11.188 7.605 1 97.88 29 PHE B N 1
ATOM 759 C CA . PHE B 1 29 ? -3.52 9.844 7.309 1 97.88 29 PHE B CA 1
ATOM 760 C C . PHE B 1 29 ? -4.973 9.859 6.848 1 97.88 29 PHE B C 1
ATOM 762 O O . PHE B 1 29 ? -5.309 9.273 5.816 1 97.88 29 PHE B O 1
ATOM 769 N N . ARG B 1 30 ? -5.828 10.617 7.531 1 96.69 30 ARG B N 1
ATOM 770 C CA . ARG B 1 30 ? -7.246 10.672 7.188 1 96.69 30 ARG B CA 1
ATOM 771 C C . ARG B 1 30 ? -7.457 11.336 5.836 1 96.69 30 ARG B C 1
ATOM 773 O O . ARG B 1 30 ? -8.281 10.891 5.035 1 96.69 30 ARG B O 1
ATOM 780 N N . PHE B 1 31 ? -6.789 12.391 5.703 1 97.75 31 PHE B N 1
ATOM 781 C CA . PHE B 1 31 ? -6.883 13.047 4.402 1 97.75 31 PHE B CA 1
ATOM 782 C C . PHE B 1 31 ? -6.484 12.086 3.287 1 97.75 31 PHE B C 1
ATOM 784 O O . PHE B 1 31 ? -7.18 11.984 2.273 1 97.75 31 PHE B O 1
ATOM 791 N N . ALA B 1 32 ? -5.359 11.398 3.443 1 97.69 32 ALA B N 1
ATOM 792 C CA . ALA B 1 32 ? -4.875 10.461 2.43 1 97.69 32 ALA B CA 1
ATOM 793 C C . ALA B 1 32 ? -5.887 9.352 2.182 1 97.69 32 ALA B C 1
ATOM 795 O O . ALA B 1 32 ? -6.117 8.953 1.035 1 97.69 32 ALA B O 1
ATOM 796 N N . MET B 1 33 ? -6.504 8.906 3.229 1 96.62 33 MET B N 1
ATOM 797 C CA . MET B 1 33 ? -7.496 7.84 3.117 1 96.62 33 MET B CA 1
ATOM 798 C C . MET B 1 33 ? -8.656 8.266 2.23 1 96.62 33 MET B C 1
ATOM 800 O O . MET B 1 33 ? -9.195 7.461 1.47 1 96.62 33 MET B O 1
ATOM 804 N N . ASN B 1 34 ? -8.961 9.492 2.318 1 95.81 34 ASN B N 1
ATOM 805 C CA . ASN B 1 34 ? -10.086 10.023 1.557 1 95.81 34 ASN B CA 1
ATOM 806 C C . ASN B 1 34 ? -9.742 10.188 0.08 1 95.81 34 ASN B C 1
ATOM 808 O O . ASN B 1 34 ? -10.633 10.25 -0.769 1 95.81 34 ASN B O 1
ATOM 812 N N . HIS B 1 35 ? -8.586 10.234 -0.237 1 95.94 35 HIS B N 1
ATOM 813 C CA . HIS B 1 35 ? -8.117 10.422 -1.604 1 95.94 35 HIS B CA 1
ATOM 814 C C . HIS B 1 35 ? -7.066 9.383 -1.974 1 95.94 35 HIS B C 1
ATOM 816 O O . HIS B 1 35 ? -6.133 9.672 -2.725 1 95.94 35 HIS B O 1
ATOM 822 N N . LEU B 1 36 ? -7.094 8.219 -1.459 1 96.12 36 LEU B N 1
ATOM 823 C CA . LEU B 1 36 ? -6.027 7.227 -1.459 1 96.12 36 LEU B CA 1
ATOM 824 C C . LEU B 1 36 ? -5.621 6.867 -2.885 1 96.12 36 LEU B C 1
ATOM 826 O O . LEU B 1 36 ? -4.43 6.758 -3.186 1 96.12 36 LEU B O 1
ATOM 830 N N . THR B 1 37 ? -6.602 6.711 -3.809 1 96.06 37 THR B N 1
ATOM 831 C CA . THR B 1 37 ? -6.312 6.363 -5.195 1 96.06 37 THR B CA 1
ATOM 832 C C . THR B 1 37 ? -5.367 7.383 -5.824 1 96.06 37 THR B C 1
ATOM 834 O O . THR B 1 37 ? -4.406 7.012 -6.5 1 96.06 37 THR B O 1
ATOM 837 N N . ALA B 1 38 ? -5.621 8.633 -5.594 1 96.94 38 ALA B N 1
ATOM 838 C CA . ALA B 1 38 ? -4.801 9.703 -6.164 1 96.94 38 ALA B CA 1
ATOM 839 C C . ALA B 1 38 ? -3.471 9.828 -5.422 1 96.94 38 ALA B C 1
ATOM 841 O O . ALA B 1 38 ? -2.422 10.016 -6.043 1 96.94 38 ALA B O 1
ATOM 842 N N . VAL B 1 39 ? -3.467 9.719 -4.133 1 97.56 39 VAL B N 1
ATOM 843 C CA . VAL B 1 39 ? -2.297 9.953 -3.293 1 97.56 39 VAL B CA 1
ATOM 844 C C . VAL B 1 39 ? -1.213 8.922 -3.619 1 97.56 39 VAL B C 1
ATOM 846 O O . VAL B 1 39 ? -0.033 9.273 -3.721 1 97.56 39 VAL B O 1
ATOM 849 N N . VAL B 1 40 ? -1.579 7.625 -3.834 1 97.31 40 VAL B N 1
ATOM 850 C CA . VAL B 1 40 ? -0.569 6.586 -4.008 1 97.31 40 VAL B CA 1
ATOM 851 C C . VAL B 1 40 ? 0.086 6.727 -5.379 1 97.31 40 VAL B C 1
ATOM 853 O O . VAL B 1 40 ? 1.104 6.086 -5.656 1 97.31 40 VAL B O 1
ATOM 856 N N . GLN B 1 41 ? -0.414 7.641 -6.223 1 96.31 41 GLN B N 1
ATOM 857 C CA . GLN B 1 41 ? 0.161 7.844 -7.547 1 96.31 41 GLN B CA 1
ATOM 858 C C . GLN B 1 41 ? 1.084 9.055 -7.566 1 96.31 41 GLN B C 1
ATOM 860 O O . GLN B 1 41 ? 1.726 9.344 -8.578 1 96.31 41 GLN B O 1
ATOM 865 N N . THR B 1 42 ? 1.156 9.75 -6.504 1 97.5 42 THR B N 1
ATOM 866 C CA . THR B 1 42 ? 1.97 10.961 -6.453 1 97.5 42 THR B CA 1
ATOM 867 C C . THR B 1 42 ? 3.447 10.609 -6.305 1 97.5 42 THR B C 1
ATOM 869 O O . THR B 1 42 ? 3.791 9.547 -5.785 1 97.5 42 THR B O 1
ATOM 872 N N . ASP B 1 43 ? 4.316 11.516 -6.77 1 96.94 43 ASP B N 1
ATOM 873 C CA . ASP B 1 43 ? 5.758 11.383 -6.559 1 96.94 43 ASP B CA 1
ATOM 874 C C . ASP B 1 43 ? 6.09 11.344 -5.066 1 96.94 43 ASP B C 1
ATOM 876 O O . ASP B 1 43 ? 6.977 10.602 -4.645 1 96.94 43 ASP B O 1
ATOM 880 N N . ALA B 1 44 ? 5.398 12.148 -4.285 1 96.69 44 ALA B N 1
ATOM 881 C CA . ALA B 1 44 ? 5.641 12.219 -2.848 1 96.69 44 ALA B CA 1
ATOM 882 C C . ALA B 1 44 ? 5.449 10.852 -2.195 1 96.69 44 ALA B C 1
ATOM 884 O O . ALA B 1 44 ? 6.27 10.43 -1.376 1 96.69 44 ALA B O 1
ATOM 885 N N . PHE B 1 45 ? 4.41 10.086 -2.609 1 97.25 45 PHE B N 1
ATOM 886 C CA . PHE B 1 45 ? 4.18 8.758 -2.055 1 97.25 45 PHE B CA 1
ATOM 887 C C . PHE B 1 45 ? 5.285 7.801 -2.482 1 97.25 45 PHE B C 1
ATOM 889 O O . PHE B 1 45 ? 5.754 6.988 -1.68 1 97.25 45 PHE B O 1
ATOM 896 N N . HIS B 1 46 ? 5.699 7.961 -3.697 1 95.94 46 HIS B N 1
ATOM 897 C CA . HIS B 1 46 ? 6.727 7.066 -4.219 1 95.94 46 HIS B CA 1
ATOM 898 C C . HIS B 1 46 ? 8.07 7.324 -3.547 1 95.94 46 HIS B C 1
ATOM 900 O O . HIS B 1 46 ? 8.945 6.453 -3.549 1 95.94 46 HIS B O 1
ATOM 906 N N . LYS B 1 47 ? 8.18 8.461 -2.908 1 96.19 47 LYS B N 1
ATOM 907 C CA . LYS B 1 47 ? 9.438 8.836 -2.26 1 96.19 47 LYS B CA 1
ATOM 908 C C . LYS B 1 47 ? 9.438 8.422 -0.791 1 96.19 47 LYS B C 1
ATOM 910 O O . LYS B 1 47 ? 10.484 8.461 -0.132 1 96.19 47 LYS B O 1
ATOM 915 N N . LEU B 1 48 ? 8.273 7.977 -0.323 1 96.69 48 LEU B N 1
ATOM 916 C CA . LEU B 1 48 ? 8.227 7.508 1.058 1 96.69 48 LEU B CA 1
ATOM 917 C C . LEU B 1 48 ? 9.164 6.32 1.26 1 96.69 48 LEU B C 1
ATOM 919 O O . LEU B 1 48 ? 9.297 5.473 0.373 1 96.69 48 LEU B O 1
ATOM 923 N N . GLU B 1 49 ? 9.766 6.324 2.434 1 94.38 49 GLU B N 1
ATOM 924 C CA . GLU B 1 49 ? 10.578 5.168 2.795 1 94.38 49 GLU B CA 1
ATOM 925 C C . GLU B 1 49 ? 9.727 3.914 2.953 1 94.38 49 GLU B C 1
ATOM 927 O O . GLU B 1 49 ? 8.531 4.004 3.238 1 94.38 49 GLU B O 1
ATOM 932 N N . GLU B 1 50 ? 10.398 2.844 2.811 1 92.94 50 GLU B N 1
ATOM 933 C CA . GLU B 1 50 ? 9.734 1.543 2.857 1 92.94 50 GLU B CA 1
ATOM 934 C C . GLU B 1 50 ? 8.945 1.373 4.148 1 92.94 50 GLU B C 1
ATOM 936 O O . GLU B 1 50 ? 7.797 0.918 4.125 1 92.94 50 GLU B O 1
ATOM 941 N N . SER B 1 51 ? 9.57 1.694 5.258 1 93.75 51 SER B N 1
ATOM 942 C CA . SER B 1 51 ? 8.914 1.501 6.543 1 93.75 51 SER B CA 1
ATOM 943 C C . SER B 1 51 ? 7.633 2.33 6.641 1 93.75 51 SER B C 1
ATOM 945 O O . SER B 1 51 ? 6.625 1.866 7.18 1 93.75 51 SER B O 1
ATOM 947 N N . ALA B 1 52 ? 7.676 3.568 6.168 1 94.88 52 ALA B N 1
ATOM 948 C CA . ALA B 1 52 ? 6.5 4.438 6.199 1 94.88 52 ALA B CA 1
ATOM 949 C C . ALA B 1 52 ? 5.398 3.902 5.293 1 94.88 52 ALA B C 1
ATOM 951 O O . ALA B 1 52 ? 4.223 3.9 5.668 1 94.88 52 ALA B O 1
ATOM 952 N N . VAL B 1 53 ? 5.758 3.426 4.121 1 95.88 53 VAL B N 1
ATOM 953 C CA . VAL B 1 53 ? 4.789 2.881 3.174 1 95.88 53 VAL B CA 1
ATOM 954 C C . VAL B 1 53 ? 4.102 1.661 3.779 1 95.88 53 VAL B C 1
ATOM 956 O O . VAL B 1 53 ? 2.871 1.563 3.766 1 95.88 53 VAL B O 1
ATOM 959 N N . LYS B 1 54 ? 4.863 0.761 4.309 1 95.12 54 LYS B N 1
ATOM 960 C CA . LYS B 1 54 ? 4.305 -0.47 4.863 1 95.12 54 LYS B CA 1
ATOM 961 C C . LYS B 1 54 ? 3.391 -0.176 6.051 1 95.12 54 LYS B C 1
ATOM 963 O O . LYS B 1 54 ? 2.309 -0.753 6.164 1 95.12 54 LYS B O 1
ATOM 968 N N . SER B 1 55 ? 3.877 0.702 6.918 1 93.94 55 SER B N 1
ATOM 969 C CA . SER B 1 55 ? 3.047 1.075 8.055 1 93.94 55 SER B CA 1
ATOM 970 C C . SER B 1 55 ? 1.738 1.713 7.605 1 93.94 55 SER B C 1
ATOM 972 O O . SER B 1 55 ? 0.679 1.437 8.172 1 93.94 55 SER B O 1
ATOM 974 N N . PHE B 1 56 ? 1.824 2.586 6.664 1 96.56 56 PHE B N 1
ATOM 975 C CA . PHE B 1 56 ? 0.65 3.277 6.145 1 96.56 56 PHE B CA 1
ATOM 976 C C . PHE B 1 56 ? -0.364 2.281 5.594 1 96.56 56 PHE B C 1
ATOM 978 O O . PHE B 1 56 ? -1.554 2.363 5.906 1 96.56 56 PHE B O 1
ATOM 985 N N . ILE B 1 57 ? 0.061 1.334 4.793 1 96.44 57 ILE B N 1
ATOM 986 C CA . ILE B 1 57 ? -0.821 0.387 4.121 1 96.44 57 ILE B CA 1
ATOM 987 C C . ILE B 1 57 ? -1.45 -0.552 5.148 1 96.44 57 ILE B C 1
ATOM 989 O O . ILE B 1 57 ? -2.627 -0.903 5.039 1 96.44 57 ILE B O 1
ATOM 993 N N . THR B 1 58 ? -0.633 -0.974 6.086 1 95.38 58 THR B N 1
ATOM 994 C CA . THR B 1 58 ? -1.166 -1.82 7.145 1 95.38 58 THR B CA 1
ATOM 995 C C . THR B 1 58 ? -2.271 -1.098 7.91 1 95.38 58 THR B C 1
ATOM 997 O O . THR B 1 58 ? -3.33 -1.673 8.172 1 95.38 58 THR B O 1
ATOM 1000 N N . LYS B 1 59 ? -2.021 0.15 8.258 1 95.81 59 LYS B N 1
ATOM 1001 C CA . LYS B 1 59 ? -3.035 0.956 8.938 1 95.81 59 LYS B CA 1
ATOM 1002 C C . LYS B 1 59 ? -4.266 1.143 8.055 1 95.81 59 LYS B C 1
ATOM 1004 O O . LYS B 1 59 ? -5.398 1.081 8.539 1 95.81 59 LYS B O 1
ATOM 1009 N N . ALA B 1 60 ? -4.043 1.429 6.824 1 96.75 60 ALA B N 1
ATOM 1010 C CA . ALA B 1 60 ? -5.141 1.587 5.875 1 96.75 60 ALA B CA 1
ATOM 1011 C C . ALA B 1 60 ? -6.016 0.336 5.832 1 96.75 60 ALA B C 1
ATOM 1013 O O . ALA B 1 60 ? -7.242 0.429 5.773 1 96.75 60 ALA B O 1
ATOM 1014 N N . ALA B 1 61 ? -5.375 -0.833 5.848 1 94.75 61 ALA B N 1
ATOM 1015 C CA . ALA B 1 61 ? -6.117 -2.09 5.855 1 94.75 61 ALA B CA 1
ATOM 1016 C C . ALA B 1 61 ? -7.031 -2.18 7.078 1 94.75 61 ALA B C 1
ATOM 1018 O O . ALA B 1 61 ? -8.203 -2.527 6.957 1 94.75 61 ALA B O 1
ATOM 1019 N N . VAL B 1 62 ? -6.531 -1.822 8.211 1 94.06 62 VAL B N 1
ATOM 1020 C CA . VAL B 1 62 ? -7.262 -1.871 9.477 1 94.06 62 VAL B CA 1
ATOM 1021 C C . VAL B 1 62 ? -8.414 -0.872 9.445 1 94.06 62 VAL B C 1
ATOM 1023 O O . VAL B 1 62 ? -9.5 -1.147 9.969 1 94.06 62 VAL B O 1
ATOM 1026 N N . TYR B 1 63 ? -8.227 0.202 8.742 1 93.62 63 TYR B N 1
ATOM 1027 C CA . TYR B 1 63 ? -9.227 1.26 8.648 1 93.62 63 TYR B CA 1
ATOM 1028 C C . TYR B 1 63 ? -10.242 0.953 7.555 1 93.62 63 TYR B C 1
ATOM 1030 O O . TYR B 1 63 ? -11.141 1.76 7.285 1 93.62 63 TYR B O 1
ATOM 1038 N N . GLY B 1 64 ? -10.078 -0.185 6.836 1 93.38 64 GLY B N 1
ATOM 1039 C CA . GLY B 1 64 ? -11.062 -0.598 5.848 1 93.38 64 GLY B CA 1
ATOM 1040 C C . GLY B 1 64 ? -10.922 0.129 4.523 1 93.38 64 GLY B C 1
ATOM 1041 O O . GLY B 1 64 ? -11.914 0.437 3.865 1 93.38 64 GLY B O 1
ATOM 1042 N N . ALA B 1 65 ? -9.773 0.417 4.219 1 94.38 65 ALA B N 1
ATOM 1043 C CA . ALA B 1 65 ? -9.531 1.188 3.002 1 94.38 65 ALA B CA 1
ATOM 1044 C C . ALA B 1 65 ? -9.797 0.346 1.757 1 94.38 65 ALA B C 1
ATOM 1046 O O . ALA B 1 65 ? -10.062 0.886 0.68 1 94.38 65 ALA B O 1
ATOM 1047 N N . PHE B 1 66 ? -9.742 -0.944 1.865 1 94.31 66 PHE B N 1
ATOM 1048 C CA . PHE B 1 66 ? -9.773 -1.806 0.689 1 94.31 66 PHE B CA 1
ATOM 1049 C C . PHE B 1 66 ? -11.164 -2.373 0.47 1 94.31 66 PHE B C 1
ATOM 1051 O O . PHE B 1 66 ? -11.891 -2.637 1.431 1 94.31 66 PHE B O 1
ATOM 1058 N N . LYS B 1 67 ? -11.695 -2.508 -0.811 1 90 67 LYS B N 1
ATOM 1059 C CA . LYS B 1 67 ? -13.047 -2.92 -1.188 1 90 67 LYS B CA 1
ATOM 1060 C C . LYS B 1 67 ? -13.328 -4.352 -0.74 1 90 67 LYS B C 1
ATOM 1062 O O . LYS B 1 67 ? -14.484 -4.719 -0.516 1 90 67 LYS B O 1
ATOM 1067 N N . TYR B 1 68 ? -12.227 -5.164 -0.843 1 70.69 68 TYR B N 1
ATOM 1068 C CA . TYR B 1 68 ? -12.453 -6.562 -0.495 1 70.69 68 TYR B CA 1
ATOM 1069 C C . TYR B 1 68 ? -11.664 -6.945 0.75 1 70.69 68 TYR B C 1
ATOM 1071 O O . TYR B 1 68 ? -10.625 -6.348 1.048 1 70.69 68 TYR B O 1
#

Nearest PDB structures (foldseek):
  4hs2-assembly1_A-2  TM=9.108E-01  e=1.153E-01  Homo sapiens
  4j8z-assembly1_A  TM=8.484E-01  e=3.551E-01  Homo sapiens
  8dwt-assembly1_B  TM=8.738E-01  e=6.048E-01  Homo sapiens
  8dws-assembly1_D  TM=7.036E-01  e=1.852E-01  Homo sapiens
  8dws-assembly1_A  TM=6.802E-01  e=2.802E-01  Homo sapiens

Foldseek 3Di:
DPDQDLQCLLVQLLVCVVVVVPVSVVVSLVVCLVVVVSNCPHPSVVPDDPVSNVVSVVVCVVVVSDPD/DPDQDLQCLLVQLLVCVVVVVPVSVVVSLVVCLVVVVSNCPHPSVVPDDPVSNVVSVVVCVVVVSDPD

pLDDT: mean 94.59, std 8.01, range [43.81, 98.44]

Solvent-accessible surface area (backbone atoms only — not comparable to full-atom values): 7286 Å² total; per-residue (Å²): 128,89,68,87,42,69,68,47,29,46,48,52,28,52,50,17,59,77,67,67,35,60,71,53,26,51,51,32,48,52,54,39,55,62,39,36,48,62,27,56,66,25,69,37,39,70,65,48,50,54,70,58,49,52,52,49,53,39,50,37,36,75,70,56,39,45,69,74,127,88,68,86,41,69,69,46,28,47,48,50,28,52,50,16,59,76,67,68,35,60,70,53,26,51,53,32,48,53,53,40,55,62,40,35,48,62,27,56,66,26,70,38,40,71,66,48,51,54,68,58,49,52,51,51,51,38,51,36,35,76,71,56,39,44,71,72

Organism: Rhipicephalus microplus (NCBI:txid6941)